Protein AF-A0A6L9ZNI3-F1 (afdb_monomer)

Sequence (105 aa):
MIQELEDLKNSILEQRYEDALNLIYELDGMSRQTKINAIESFVIRMLIHLIKNQLEQRLTNSWAASIRGSLIEIKKINLQENKKSYYIKQDQWQEILEEAIEVAI

Radius of gyration: 18.98 Å; Cα contacts (8 Å, |Δi|>4): 75; chains: 1; bounding box: 45×30×51 Å

Secondary structure (DSSP, 8-state):
-HHHHHHHHHHHHTT-HHHHHHHHHHHHHHHHHHHHHHHHHHHHHHHHHHHHHHHHT---HHHHHHHHHHHHHHHHHHB-TTSS-BSS-GGGHHHHHHHHHHHH-

Solvent-accessible surface area (backbone atoms only — not comparable to full-atom values): 5764 Å² total; per-residue (Å²): 110,72,63,62,53,50,53,36,53,49,23,55,76,71,67,37,54,68,62,29,50,50,52,50,55,50,53,50,51,53,55,52,48,54,49,50,56,53,35,50,55,30,49,24,57,28,45,36,45,51,52,49,26,67,74,66,75,49,80,52,71,68,46,54,48,48,37,52,50,25,54,52,51,36,57,58,60,34,44,37,93,84,73,78,49,52,80,68,48,86,87,52,48,61,62,57,50,54,58,30,46,69,76,41,111

Structure (mmCIF, N/CA/C/O backbone):
data_AF-A0A6L9ZNI3-F1
#
_entry.id   AF-A0A6L9ZNI3-F1
#
loop_
_atom_site.group_PDB
_atom_site.id
_atom_site.type_symbol
_atom_site.label_atom_id
_atom_site.label_alt_id
_atom_site.label_comp_id
_atom_site.label_asym_id
_atom_site.label_entity_id
_atom_site.label_seq_id
_atom_site.pdbx_PDB_ins_code
_atom_site.Cartn_x
_atom_site.Cartn_y
_atom_site.Cartn_z
_atom_site.occupancy
_atom_site.B_iso_or_equiv
_atom_site.auth_seq_id
_atom_site.auth_comp_id
_atom_site.auth_asym_id
_atom_site.auth_atom_id
_atom_site.pdbx_PDB_model_num
ATOM 1 N N . MET A 1 1 ? -6.364 14.497 11.459 1.00 65.12 1 MET A N 1
ATOM 2 C CA . MET A 1 1 ? -6.381 13.476 12.531 1.00 65.12 1 MET A CA 1
ATOM 3 C C . MET A 1 1 ? -6.570 14.058 13.933 1.00 65.12 1 MET A C 1
ATOM 5 O O . MET A 1 1 ? -7.343 13.497 14.691 1.00 65.12 1 MET A O 1
ATOM 9 N N . ILE A 1 2 ? -5.874 15.139 14.330 1.00 83.81 2 ILE A N 1
ATOM 10 C CA . ILE A 1 2 ? -6.030 15.705 15.691 1.00 83.81 2 ILE A CA 1
ATOM 11 C C . ILE A 1 2 ? -7.442 16.282 15.905 1.00 83.81 2 ILE A C 1
ATOM 13 O O . ILE A 1 2 ? -8.039 16.019 16.942 1.00 83.81 2 ILE A O 1
ATOM 17 N N . GLN A 1 3 ? -7.992 16.989 14.909 1.00 88.62 3 GLN A N 1
ATOM 18 C CA . GLN A 1 3 ? -9.337 17.568 14.988 1.00 88.62 3 GLN A CA 1
ATOM 19 C C . GLN A 1 3 ? -10.435 16.494 15.032 1.00 88.62 3 GLN A C 1
ATOM 21 O O . GLN A 1 3 ? -11.271 16.550 15.923 1.00 88.62 3 GLN A O 1
ATOM 26 N N . GLU A 1 4 ? -10.397 15.468 14.167 1.00 88.31 4 GLU A N 1
ATOM 27 C CA . GLU A 1 4 ? -11.423 14.408 14.191 1.00 88.31 4 GLU A CA 1
ATOM 28 C C . GLU A 1 4 ? -11.414 13.623 15.517 1.00 88.31 4 GLU A C 1
ATOM 30 O O . GLU A 1 4 ? -12.459 13.180 15.989 1.00 88.31 4 GLU A O 1
ATOM 35 N N . LEU A 1 5 ? -10.245 13.464 16.155 1.00 91.50 5 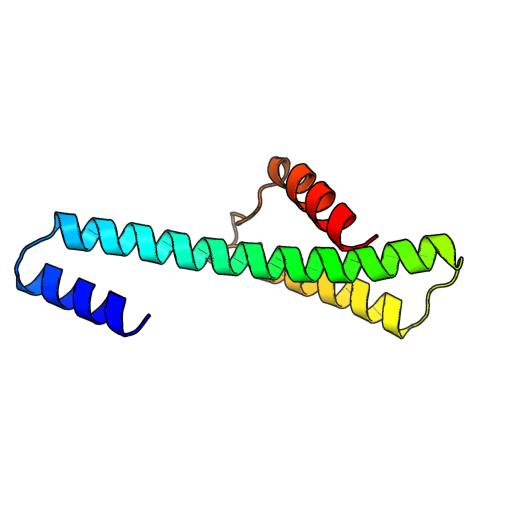LEU A N 1
ATOM 36 C CA . LEU A 1 5 ? -10.141 12.841 17.481 1.00 91.50 5 LEU A CA 1
ATOM 37 C C . LEU A 1 5 ? -10.736 13.722 18.587 1.00 91.50 5 LEU A C 1
ATOM 39 O O . LEU A 1 5 ? -11.317 13.204 19.543 1.00 91.50 5 LEU A O 1
ATOM 43 N N . GLU A 1 6 ? -10.594 15.041 18.473 1.00 94.88 6 GLU A N 1
ATOM 44 C CA . GLU A 1 6 ? -11.205 15.994 19.396 1.00 94.88 6 GLU A CA 1
ATOM 45 C C . GLU A 1 6 ? -12.730 16.041 19.220 1.00 94.88 6 GLU A C 1
ATOM 47 O O . GLU A 1 6 ? -13.463 15.977 20.209 1.00 94.88 6 GLU A O 1
ATOM 52 N N . ASP A 1 7 ? -13.215 16.008 17.979 1.00 94.44 7 ASP A N 1
ATOM 53 C CA . ASP A 1 7 ? -14.643 15.951 17.652 1.00 94.44 7 ASP A CA 1
ATOM 54 C C . ASP A 1 7 ? -15.285 14.627 18.104 1.00 94.44 7 ASP A C 1
ATOM 56 O O . ASP A 1 7 ? -16.394 14.618 18.652 1.00 94.44 7 ASP A O 1
ATOM 60 N N . LEU A 1 8 ? -14.561 13.509 17.976 1.00 94.94 8 LEU A N 1
ATOM 61 C CA . LEU A 1 8 ? -14.974 12.211 18.511 1.00 94.94 8 LEU A CA 1
ATOM 62 C C . LEU A 1 8 ? -15.087 12.254 20.040 1.00 94.94 8 LEU A C 1
ATOM 64 O O . LEU A 1 8 ? -16.096 11.827 20.606 1.00 94.94 8 LEU A O 1
ATOM 68 N N . LYS A 1 9 ? -14.073 12.800 20.722 1.00 95.81 9 LYS A N 1
ATOM 69 C CA . LYS A 1 9 ? -14.083 12.962 22.182 1.00 95.81 9 LYS A CA 1
ATOM 70 C C . LYS A 1 9 ? -15.273 13.812 22.632 1.00 95.81 9 LYS A C 1
ATOM 72 O O . LYS A 1 9 ? -15.957 13.427 23.580 1.00 95.81 9 LYS A O 1
ATOM 77 N N . ASN A 1 10 ? -15.531 14.934 21.962 1.00 97.19 10 ASN A N 1
ATOM 78 C CA . ASN A 1 10 ? -16.652 15.817 22.283 1.00 97.19 10 ASN A CA 1
ATOM 79 C C . ASN A 1 10 ? -17.994 15.105 22.087 1.00 97.19 10 ASN A C 1
ATOM 81 O O . ASN A 1 10 ? -18.830 15.130 22.985 1.00 97.19 10 ASN A O 1
ATOM 85 N N . SER A 1 11 ? -18.162 14.373 20.985 1.00 96.94 11 SER A N 1
ATOM 86 C CA . SER A 1 11 ? -19.382 13.600 20.715 1.00 96.94 11 SER A CA 1
ATOM 87 C C . SER A 1 11 ? -19.645 12.528 21.780 1.00 96.94 11 SER A C 1
ATOM 89 O O . SER A 1 11 ? -20.786 12.347 22.201 1.00 96.94 11 SER A O 1
ATOM 91 N N . ILE A 1 12 ? -18.598 11.874 22.298 1.00 96.88 12 ILE A N 1
ATOM 92 C CA . ILE A 1 12 ? -18.715 10.923 23.417 1.00 96.88 12 ILE A CA 1
ATOM 93 C C . ILE A 1 12 ? -19.128 11.634 24.715 1.00 96.88 12 ILE A C 1
ATOM 95 O O . ILE A 1 12 ? -20.020 11.152 25.417 1.00 96.88 12 ILE A O 1
ATOM 99 N N . LEU A 1 13 ? -18.492 12.764 25.045 1.00 97.69 13 LEU A N 1
ATOM 100 C CA . LEU A 1 13 ? -18.787 13.538 26.259 1.00 97.69 13 LEU A CA 1
ATOM 101 C C . LEU A 1 13 ? -20.211 14.111 26.251 1.00 97.69 13 LEU A C 1
ATOM 103 O O . LEU A 1 13 ? -20.871 14.145 27.288 1.00 97.69 13 LEU A O 1
ATOM 107 N N . GLU A 1 14 ? -20.694 14.512 25.078 1.00 97.94 14 GLU A N 1
ATOM 108 C CA . GLU A 1 14 ? -22.030 15.070 24.856 1.00 97.94 14 GLU A CA 1
ATOM 109 C C . GLU A 1 14 ? -23.092 13.987 24.590 1.00 97.94 14 GLU A C 1
ATOM 111 O O . GLU A 1 14 ? -24.238 14.309 24.289 1.00 97.94 14 GLU A O 1
ATOM 116 N N . GLN A 1 15 ? -22.730 12.703 24.734 1.00 97.00 15 GLN A N 1
ATOM 117 C CA . GLN A 1 15 ? -23.604 11.532 24.554 1.00 97.00 15 GLN A CA 1
ATOM 118 C C . GLN A 1 15 ? -24.223 11.414 23.148 1.00 97.00 15 GLN A C 1
ATOM 120 O O . GLN A 1 15 ? -25.213 10.708 22.948 1.00 97.00 15 GLN A O 1
ATOM 125 N N . ARG A 1 16 ? -23.614 12.053 22.144 1.00 97.62 16 ARG A N 1
ATOM 126 C CA . ARG A 1 16 ? -23.967 11.913 20.727 1.00 97.62 16 ARG A CA 1
ATOM 127 C C . ARG A 1 16 ? -23.274 10.688 20.134 1.00 97.62 16 ARG A C 1
ATOM 129 O O . ARG A 1 16 ? -22.320 10.787 19.366 1.00 97.62 16 ARG A O 1
ATOM 136 N N . TYR A 1 17 ? -23.726 9.507 20.544 1.00 96.44 17 TYR A N 1
ATOM 137 C CA . TYR A 1 17 ? -23.064 8.252 20.181 1.00 96.44 17 TYR A CA 1
ATOM 138 C C . TYR A 1 17 ? -23.187 7.896 18.696 1.00 96.44 17 TYR A C 1
ATOM 140 O O . TYR A 1 17 ? -22.263 7.299 18.152 1.00 96.44 17 TYR A O 1
ATOM 148 N N . GLU A 1 18 ? -24.279 8.277 18.031 1.00 96.62 18 GLU A N 1
ATOM 149 C CA . GLU A 1 18 ? -24.417 8.079 16.581 1.00 96.62 18 GLU A CA 1
ATOM 150 C C . GLU A 1 18 ? -23.381 8.903 15.807 1.00 96.62 18 GLU A C 1
ATOM 152 O O . GLU A 1 18 ? -22.676 8.355 14.962 1.00 96.62 18 GLU A O 1
ATOM 157 N N . ASP A 1 19 ? -23.200 10.177 16.168 1.00 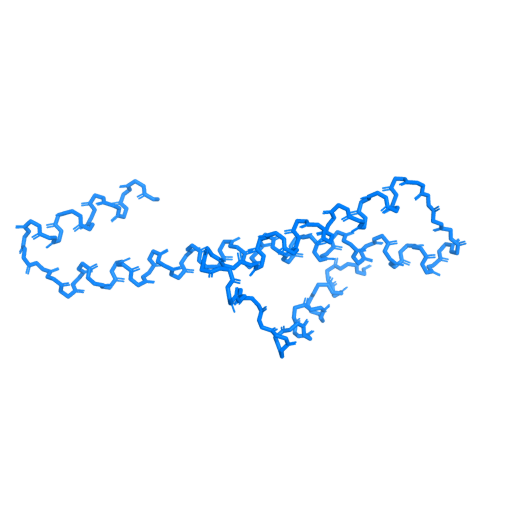95.25 19 ASP A N 1
ATOM 158 C CA . ASP A 1 19 ? -22.171 11.041 15.576 1.00 95.25 19 ASP A CA 1
ATOM 159 C C . ASP A 1 19 ? -20.764 10.481 15.821 1.00 95.25 19 ASP A C 1
ATOM 161 O O . ASP A 1 19 ? -19.941 10.412 14.908 1.00 95.25 19 ASP A O 1
ATOM 165 N N . ALA A 1 20 ? -20.497 10.015 17.046 1.00 96.44 20 ALA A N 1
ATOM 166 C CA . ALA A 1 20 ? -19.230 9.379 17.393 1.00 96.44 20 ALA A CA 1
ATOM 167 C C . ALA A 1 20 ? -18.963 8.118 16.550 1.00 96.44 20 ALA A C 1
ATOM 169 O O . ALA A 1 20 ? -17.839 7.902 16.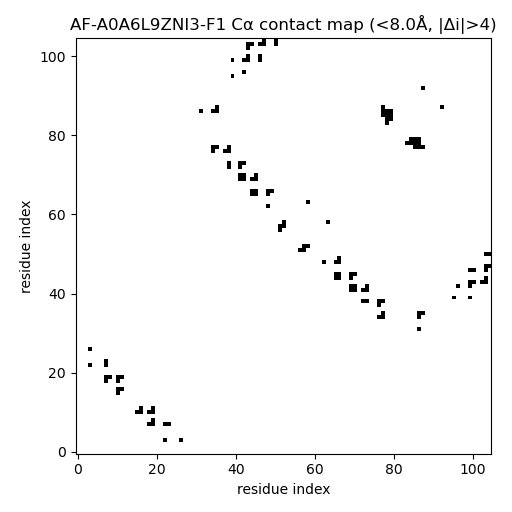099 1.00 96.44 20 ALA A O 1
ATOM 170 N N . LEU A 1 21 ? -19.985 7.289 16.311 1.00 95.69 21 LEU A N 1
ATOM 171 C CA . LEU A 1 21 ? -19.865 6.103 15.462 1.00 95.69 21 LEU A CA 1
ATOM 172 C C . LEU A 1 21 ? -19.598 6.475 14.000 1.00 95.69 21 LEU A C 1
ATOM 174 O O . LEU A 1 21 ? -18.738 5.859 13.374 1.00 95.69 21 LEU A O 1
ATOM 178 N N . ASN A 1 22 ? -20.274 7.497 13.474 1.00 94.31 22 ASN A N 1
ATOM 179 C CA . ASN A 1 22 ? -20.046 7.981 12.111 1.00 94.31 22 ASN A CA 1
ATOM 180 C C . ASN A 1 22 ? -18.600 8.458 11.916 1.00 94.31 22 ASN A C 1
ATOM 182 O O . ASN A 1 22 ? -17.940 8.023 10.974 1.00 94.31 22 ASN A O 1
ATOM 186 N N . LEU A 1 23 ? -18.069 9.240 12.861 1.00 93.38 23 LEU A N 1
ATOM 187 C CA . LEU A 1 23 ? -16.668 9.677 12.844 1.00 93.38 23 LEU A CA 1
ATOM 188 C C . LEU A 1 23 ? -15.685 8.497 12.866 1.00 93.38 23 LEU A C 1
ATOM 190 O O . LEU A 1 23 ? -14.662 8.530 12.186 1.00 93.38 23 LEU A O 1
ATOM 194 N N . ILE A 1 24 ? -15.984 7.431 13.616 1.00 92.88 24 ILE A N 1
ATOM 195 C CA . ILE A 1 24 ? -15.151 6.218 13.626 1.00 92.88 24 ILE A CA 1
ATOM 196 C C . ILE A 1 24 ? -15.138 5.550 12.246 1.00 92.88 24 ILE A C 1
ATOM 198 O O . ILE A 1 24 ? -14.067 5.163 11.777 1.00 92.88 24 ILE A O 1
ATOM 202 N N . TYR A 1 25 ? -16.291 5.426 11.584 1.00 89.62 25 TYR A N 1
ATOM 203 C CA . TYR A 1 25 ? -16.356 4.841 10.241 1.00 89.62 25 TYR A CA 1
ATOM 204 C C . TYR A 1 25 ? -15.594 5.676 9.209 1.00 89.62 25 TYR A C 1
ATOM 206 O O . TYR A 1 25 ? -14.889 5.116 8.368 1.00 89.62 25 TYR A O 1
ATOM 214 N N . GLU A 1 26 ? -15.688 7.003 9.290 1.00 88.75 26 GLU A N 1
ATOM 215 C CA . GLU A 1 26 ? -14.926 7.911 8.431 1.00 88.75 26 GLU A CA 1
ATOM 216 C C . GLU A 1 26 ? -13.417 7.758 8.653 1.00 88.75 26 GLU A C 1
ATOM 218 O O . GLU A 1 26 ? -12.663 7.570 7.695 1.00 88.75 26 GLU A O 1
ATOM 223 N N . LEU A 1 27 ? -12.972 7.753 9.913 1.00 88.81 27 LEU A N 1
ATOM 224 C CA . LEU A 1 27 ? -11.565 7.580 10.276 1.00 88.81 27 LEU A CA 1
ATOM 225 C C . LEU A 1 27 ? -10.996 6.229 9.816 1.00 88.81 27 LEU A C 1
ATOM 227 O O . LEU A 1 27 ? -9.871 6.176 9.306 1.00 88.81 27 LEU A O 1
ATOM 231 N N . ASP A 1 28 ? -11.762 5.145 9.955 1.00 86.44 28 ASP A N 1
ATOM 232 C CA . ASP A 1 28 ? -11.363 3.821 9.467 1.00 86.44 28 ASP A CA 1
ATOM 233 C C . ASP A 1 28 ? -11.267 3.797 7.932 1.00 86.44 28 ASP A C 1
ATOM 235 O O . ASP A 1 28 ? -10.270 3.337 7.362 1.00 86.44 28 ASP A O 1
ATOM 239 N N . GLY A 1 29 ? -12.243 4.406 7.250 1.00 86.06 29 GLY A N 1
ATOM 240 C CA . GLY A 1 29 ? -12.235 4.586 5.799 1.00 86.06 29 GLY A CA 1
ATOM 241 C C . GLY A 1 29 ? -11.011 5.361 5.300 1.00 86.06 29 GLY A C 1
ATOM 242 O O . GLY A 1 29 ? -10.323 4.911 4.380 1.00 86.06 29 GLY A O 1
ATOM 243 N N . MET A 1 30 ? -10.675 6.482 5.943 1.00 86.56 30 MET A N 1
ATOM 244 C CA . MET A 1 30 ? -9.498 7.297 5.612 1.00 86.56 30 MET A CA 1
ATOM 245 C C . MET A 1 30 ? -8.183 6.536 5.823 1.00 86.56 30 MET A C 1
ATOM 247 O O . MET A 1 30 ? -7.273 6.606 4.986 1.00 86.56 30 MET A O 1
ATOM 251 N N . SER A 1 31 ? -8.077 5.785 6.924 1.00 87.50 31 SER A N 1
ATOM 252 C CA . SER A 1 31 ? -6.919 4.933 7.211 1.00 87.50 31 SER A CA 1
ATOM 253 C C . SER A 1 31 ? -6.734 3.878 6.119 1.00 87.50 31 SER A C 1
ATOM 255 O O . SER A 1 31 ? -5.641 3.743 5.556 1.00 87.50 31 SER A O 1
ATOM 257 N N . ARG A 1 32 ? -7.822 3.192 5.740 1.00 92.38 32 ARG A N 1
ATOM 258 C CA . ARG A 1 32 ? -7.826 2.203 4.657 1.00 92.38 32 ARG A CA 1
ATOM 259 C C . ARG A 1 32 ? -7.416 2.819 3.321 1.00 92.38 32 ARG A C 1
ATOM 261 O O . ARG A 1 32 ? -6.536 2.270 2.658 1.00 92.38 32 ARG A O 1
ATOM 268 N N . GLN A 1 33 ? -7.996 3.957 2.944 1.00 93.81 33 GLN A N 1
ATOM 269 C CA . GLN A 1 33 ? -7.681 4.611 1.672 1.00 93.81 33 GLN A CA 1
ATOM 270 C C . GLN A 1 33 ? -6.211 5.042 1.605 1.00 93.81 33 GLN A C 1
ATOM 272 O O . GLN A 1 33 ? -5.552 4.848 0.589 1.00 93.81 33 GLN A O 1
ATOM 277 N N . THR A 1 34 ? -5.647 5.531 2.713 1.00 95.38 34 THR A N 1
ATOM 278 C CA . THR A 1 34 ? -4.225 5.908 2.783 1.00 95.38 34 THR A CA 1
ATOM 279 C C . THR A 1 34 ? -3.300 4.728 2.461 1.00 95.38 34 THR A C 1
ATOM 281 O O . THR A 1 34 ? -2.287 4.893 1.778 1.00 95.38 34 THR A O 1
ATOM 284 N N . LYS A 1 35 ? -3.640 3.518 2.928 1.00 96.50 35 LYS A N 1
ATOM 285 C CA . LYS A 1 35 ? -2.878 2.295 2.624 1.00 96.50 35 LYS A CA 1
ATOM 286 C C . LYS A 1 35 ? -2.975 1.921 1.147 1.00 96.50 35 LYS A C 1
ATOM 288 O O . LYS A 1 35 ? -1.957 1.558 0.562 1.00 96.50 35 LYS A O 1
ATOM 293 N N . ILE A 1 36 ? -4.165 2.028 0.559 1.00 97.06 36 ILE A N 1
ATOM 294 C CA . ILE A 1 36 ? -4.410 1.726 -0.858 1.00 97.06 36 ILE A CA 1
ATOM 295 C C . ILE A 1 36 ? -3.637 2.704 -1.756 1.00 97.06 36 ILE A C 1
ATOM 297 O O . ILE A 1 36 ? -2.819 2.251 -2.553 1.00 97.06 36 ILE A O 1
ATOM 301 N N . ASN A 1 37 ? -3.745 4.016 -1.518 1.00 97.38 37 ASN A N 1
ATOM 302 C CA . ASN A 1 37 ? -3.005 5.041 -2.271 1.00 97.38 37 ASN A CA 1
ATOM 303 C C . ASN A 1 37 ? -1.480 4.820 -2.209 1.00 97.38 37 ASN A C 1
ATOM 305 O O . ASN A 1 37 ? -0.751 5.006 -3.186 1.00 97.38 37 ASN A O 1
ATOM 309 N N . ALA A 1 38 ? -0.965 4.405 -1.045 1.00 98.12 38 ALA A N 1
ATOM 310 C CA . ALA A 1 38 ? 0.450 4.078 -0.902 1.00 98.12 38 ALA A CA 1
ATOM 311 C C . ALA A 1 38 ? 0.841 2.873 -1.773 1.00 98.12 38 ALA A C 1
ATOM 313 O O . ALA A 1 38 ? 1.881 2.910 -2.431 1.00 98.12 38 ALA A O 1
ATOM 314 N N . ILE A 1 39 ? 0.012 1.827 -1.815 1.00 98.44 39 ILE A N 1
ATOM 315 C CA . ILE A 1 39 ? 0.233 0.657 -2.671 1.00 98.44 39 ILE A CA 1
ATOM 316 C C . ILE A 1 39 ? 0.222 1.055 -4.151 1.00 98.44 39 ILE A C 1
ATOM 318 O O . ILE A 1 39 ? 1.170 0.713 -4.857 1.00 98.44 39 ILE A O 1
ATOM 322 N N . GLU A 1 40 ? -0.774 1.819 -4.598 1.00 98.31 40 GLU A N 1
ATOM 323 C CA . GLU A 1 40 ? -0.880 2.328 -5.974 1.00 98.31 40 GLU A CA 1
ATOM 324 C C . GLU A 1 40 ? 0.389 3.071 -6.400 1.00 98.31 40 GLU A C 1
ATOM 326 O O . GLU A 1 40 ? 0.965 2.778 -7.449 1.00 98.31 40 GLU A O 1
ATOM 331 N N . SER A 1 41 ? 0.924 3.945 -5.540 1.00 98.38 41 SER A N 1
ATOM 332 C CA . SER A 1 41 ? 2.167 4.672 -5.834 1.00 98.38 41 SER A CA 1
ATOM 333 C C . SER A 1 41 ? 3.363 3.739 -6.096 1.00 98.38 41 SER A C 1
ATOM 335 O O . SER A 1 41 ? 4.197 3.996 -6.973 1.00 98.38 41 SER A O 1
ATOM 337 N N . PHE A 1 42 ? 3.444 2.611 -5.380 1.00 98.62 42 PHE A N 1
ATOM 338 C CA . PHE A 1 42 ? 4.489 1.612 -5.592 1.00 98.62 42 PHE A CA 1
ATOM 339 C C . PHE A 1 42 ? 4.254 0.775 -6.846 1.00 98.62 42 PHE A C 1
ATOM 341 O O . PHE A 1 42 ? 5.242 0.411 -7.498 1.00 98.62 42 PHE A O 1
ATOM 348 N N . VAL A 1 43 ? 2.991 0.486 -7.179 1.00 98.56 43 VAL A N 1
ATOM 349 C CA . VAL A 1 43 ? 2.595 -0.193 -8.421 1.00 98.56 43 VAL A CA 1
ATOM 350 C C . VAL A 1 43 ? 3.001 0.660 -9.619 1.00 98.56 43 VAL A C 1
ATOM 352 O O . VAL A 1 43 ? 3.744 0.167 -10.464 1.00 98.56 43 VAL A O 1
ATOM 355 N N . ILE A 1 44 ? 2.648 1.948 -9.637 1.00 98.69 44 ILE A N 1
ATOM 356 C CA . ILE A 1 44 ? 3.031 2.895 -10.697 1.00 98.69 44 ILE A CA 1
ATOM 357 C C . ILE A 1 44 ? 4.554 2.910 -10.875 1.00 98.69 44 ILE A C 1
ATOM 359 O O . ILE A 1 44 ? 5.066 2.674 -11.969 1.00 98.69 44 ILE A O 1
ATOM 363 N N . ARG A 1 45 ? 5.317 3.092 -9.785 1.00 98.50 45 ARG A N 1
ATOM 364 C CA . ARG A 1 45 ? 6.790 3.087 -9.845 1.00 98.50 45 ARG A CA 1
ATOM 365 C C . ARG A 1 45 ? 7.348 1.779 -10.411 1.00 98.50 45 ARG A C 1
ATOM 367 O O . ARG A 1 45 ? 8.318 1.795 -11.168 1.00 98.50 45 ARG A O 1
ATOM 374 N N . MET A 1 46 ? 6.772 0.645 -10.017 1.00 98.38 46 MET A N 1
ATOM 375 C CA . MET A 1 46 ? 7.176 -0.668 -10.514 1.00 98.38 46 MET A CA 1
ATOM 376 C C . MET A 1 46 ? 6.897 -0.797 -12.014 1.00 98.38 46 MET A C 1
ATOM 378 O O . MET A 1 46 ? 7.791 -1.204 -12.756 1.00 98.38 46 MET A O 1
ATOM 382 N N . LEU A 1 47 ? 5.696 -0.416 -12.454 1.00 98.44 47 LEU A N 1
ATOM 383 C CA . LEU A 1 47 ? 5.274 -0.473 -13.851 1.00 98.44 47 LEU A CA 1
ATOM 384 C C . LEU A 1 47 ? 6.142 0.410 -14.744 1.00 98.44 47 LEU A C 1
ATOM 386 O O . LEU A 1 47 ? 6.610 -0.079 -15.765 1.00 98.44 47 LEU A O 1
ATOM 390 N N . ILE A 1 48 ? 6.483 1.632 -14.321 1.00 98.44 48 ILE A N 1
ATOM 391 C CA . ILE A 1 48 ? 7.415 2.505 -15.056 1.00 98.44 48 ILE A CA 1
ATOM 392 C C . ILE A 1 48 ? 8.731 1.771 -15.357 1.00 98.44 48 ILE A C 1
ATOM 394 O O . ILE A 1 48 ? 9.234 1.797 -16.480 1.00 98.44 48 ILE A O 1
ATOM 398 N N . HIS A 1 49 ? 9.310 1.079 -14.371 1.00 98.38 49 HIS A N 1
ATOM 399 C CA . HIS A 1 49 ? 10.555 0.339 -14.589 1.00 98.38 49 HIS A CA 1
ATOM 400 C C . HIS A 1 49 ? 10.375 -0.911 -15.456 1.00 98.38 49 HIS A C 1
ATOM 402 O O . HIS A 1 49 ? 11.281 -1.229 -16.227 1.00 98.38 49 HIS A O 1
ATOM 408 N N . LEU A 1 50 ? 9.239 -1.605 -15.352 1.00 98.19 50 LEU A N 1
ATOM 409 C CA . LEU A 1 50 ? 8.925 -2.763 -16.193 1.00 98.19 50 LEU A CA 1
ATOM 410 C C . LEU A 1 50 ? 8.702 -2.357 -17.656 1.00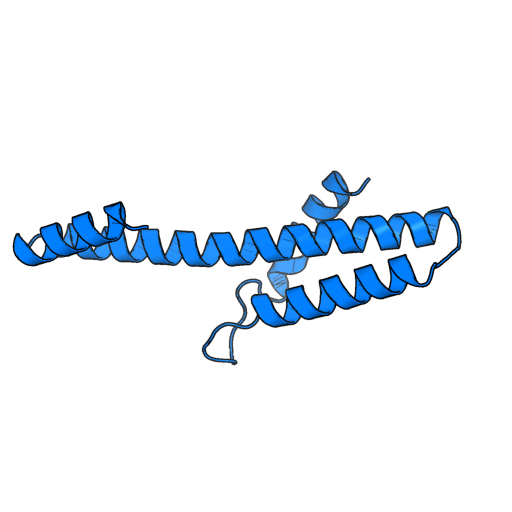 98.19 50 LEU A C 1
ATOM 412 O O . LEU A 1 50 ? 9.265 -2.983 -18.549 1.00 98.19 50 LEU A O 1
ATOM 416 N N . ILE A 1 51 ? 7.971 -1.269 -17.902 1.00 97.75 51 ILE A N 1
ATOM 417 C CA . ILE A 1 51 ? 7.741 -0.709 -19.240 1.00 97.75 51 ILE A CA 1
ATOM 418 C C . ILE A 1 51 ? 9.073 -0.294 -19.864 1.00 97.75 51 ILE A C 1
ATOM 420 O O . ILE A 1 51 ? 9.398 -0.712 -20.974 1.00 97.75 51 ILE A O 1
ATOM 424 N N . LYS A 1 52 ? 9.910 0.450 -19.131 1.00 97.25 52 LYS A N 1
ATOM 425 C CA . LYS A 1 52 ? 11.252 0.817 -19.609 1.00 97.25 52 LYS A CA 1
ATOM 426 C C . LYS A 1 52 ? 12.125 -0.400 -19.886 1.00 97.25 52 LYS A C 1
ATOM 428 O O . LYS A 1 52 ? 12.852 -0.411 -20.873 1.00 97.25 52 LYS A O 1
ATOM 433 N N . ASN A 1 53 ? 12.055 -1.428 -19.041 1.00 97.81 53 ASN A N 1
ATOM 434 C CA . ASN A 1 53 ? 12.771 -2.676 -19.277 1.00 97.81 53 ASN A CA 1
ATOM 435 C C . ASN A 1 53 ? 12.317 -3.355 -20.578 1.00 97.81 53 ASN A C 1
ATOM 437 O O . ASN A 1 53 ? 13.170 -3.787 -21.352 1.00 97.81 53 ASN A O 1
ATOM 441 N N . GLN A 1 54 ? 11.009 -3.387 -20.836 1.00 96.81 54 GLN A N 1
ATOM 442 C CA . GLN A 1 54 ? 10.433 -3.951 -22.053 1.00 96.81 54 GLN A CA 1
ATOM 443 C C . GLN A 1 54 ? 10.802 -3.143 -23.306 1.00 96.81 54 GLN A C 1
ATOM 445 O O . GLN A 1 54 ? 11.099 -3.728 -24.344 1.00 96.81 54 GLN A O 1
ATOM 450 N N . LEU A 1 55 ? 10.814 -1.812 -23.239 1.00 97.25 55 LEU A N 1
ATOM 451 C CA . LEU A 1 55 ? 11.138 -0.967 -24.394 1.00 97.25 55 LEU A CA 1
ATOM 452 C C . LEU A 1 55 ? 12.643 -0.927 -24.686 1.00 97.25 55 LEU A C 1
ATOM 454 O O . LEU A 1 55 ? 13.052 -1.003 -25.841 1.00 97.25 55 LEU A O 1
ATOM 458 N N . GLU A 1 56 ? 13.476 -0.834 -23.648 1.00 97.31 56 GLU A N 1
ATOM 459 C CA . GLU A 1 56 ? 14.931 -0.714 -23.798 1.00 97.31 56 GLU A CA 1
ATOM 460 C C . GLU A 1 56 ? 15.650 -2.068 -23.868 1.00 97.31 56 GLU A C 1
ATOM 462 O O . GLU A 1 56 ? 16.861 -2.097 -24.083 1.00 97.31 56 GLU A O 1
ATOM 467 N N . GLN A 1 57 ? 14.943 -3.183 -23.640 1.00 97.12 57 GLN A N 1
ATOM 468 C CA . GLN A 1 57 ? 15.519 -4.536 -23.574 1.00 97.12 57 GLN A CA 1
ATOM 469 C C . GLN A 1 57 ? 16.722 -4.615 -22.613 1.00 97.12 57 GLN A C 1
ATOM 471 O O . GLN A 1 57 ? 17.687 -5.354 -22.812 1.00 97.12 57 GLN A O 1
ATOM 476 N N . ARG A 1 58 ? 16.669 -3.813 -21.542 1.00 96.50 58 ARG A N 1
ATOM 477 C CA . ARG A 1 58 ? 17.742 -3.638 -20.559 1.00 96.50 58 ARG A CA 1
ATOM 478 C C . ARG A 1 58 ? 17.161 -3.543 -19.163 1.00 96.50 58 ARG A C 1
ATOM 480 O O . ARG A 1 58 ? 16.173 -2.848 -18.943 1.00 96.50 58 ARG A O 1
ATOM 487 N N . LEU A 1 59 ? 17.813 -4.184 -18.199 1.00 97.44 59 LEU A N 1
ATOM 488 C CA . LEU A 1 59 ? 17.4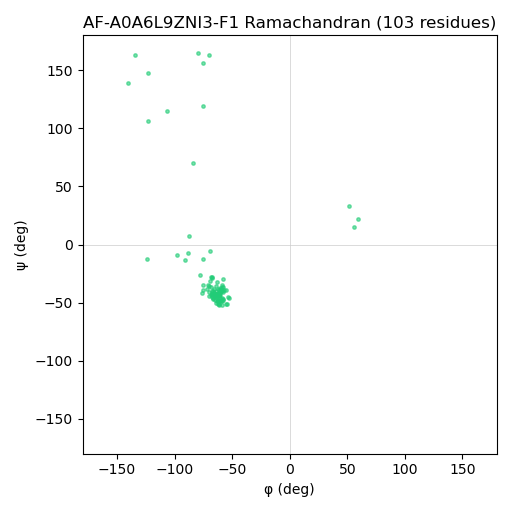93 -4.042 -16.782 1.00 97.44 59 LEU A CA 1
ATOM 489 C C . LEU A 1 59 ? 18.734 -3.583 -16.022 1.00 97.44 59 LEU A C 1
ATOM 491 O O . LEU A 1 59 ? 19.668 -4.354 -15.819 1.00 97.44 59 LEU A O 1
ATOM 495 N N . THR A 1 60 ? 18.759 -2.319 -15.604 1.00 98.06 60 THR A N 1
ATOM 496 C CA . THR A 1 60 ? 19.841 -1.829 -14.742 1.00 98.06 60 THR A CA 1
ATOM 49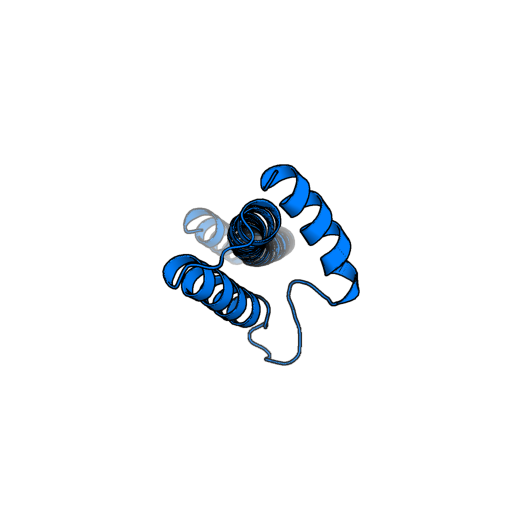7 C C . THR A 1 60 ? 19.651 -2.335 -13.311 1.00 98.06 60 THR A C 1
ATOM 499 O O . THR A 1 60 ? 18.532 -2.616 -12.871 1.00 98.06 60 THR A O 1
ATOM 502 N N . ASN A 1 61 ? 20.741 -2.397 -12.544 1.00 98.25 61 ASN A N 1
ATOM 503 C CA . ASN A 1 61 ? 20.678 -2.795 -11.135 1.00 98.25 61 ASN A CA 1
ATOM 504 C C . ASN A 1 61 ? 19.756 -1.886 -10.310 1.00 98.25 61 ASN A C 1
ATOM 506 O O . ASN A 1 61 ? 19.043 -2.376 -9.437 1.00 98.25 61 ASN A O 1
ATOM 510 N N . SER A 1 62 ? 19.731 -0.581 -10.601 1.00 98.00 62 SER A N 1
ATOM 511 C CA . SER A 1 62 ? 18.860 0.363 -9.898 1.00 98.00 62 SER A CA 1
ATOM 512 C C . SER A 1 62 ? 17.383 0.128 -10.211 1.00 98.00 62 SER A C 1
ATOM 514 O O . SER A 1 62 ? 16.554 0.208 -9.308 1.00 98.00 62 SER A O 1
ATOM 516 N N . TRP A 1 63 ? 17.035 -0.238 -11.447 1.00 98.25 63 TRP A N 1
ATOM 517 C CA . TRP A 1 63 ? 15.654 -0.579 -11.798 1.00 98.25 63 TRP A CA 1
ATOM 518 C C . TRP A 1 63 ? 15.223 -1.893 -11.163 1.00 98.25 63 TRP A C 1
ATOM 520 O O . TRP A 1 63 ? 14.153 -1.957 -10.565 1.00 98.25 63 TRP A O 1
ATOM 530 N N . ALA A 1 64 ? 16.080 -2.917 -11.208 1.00 98.44 64 ALA A N 1
ATOM 531 C CA . ALA A 1 64 ? 15.819 -4.183 -10.531 1.00 98.44 64 ALA A CA 1
ATOM 532 C C . ALA A 1 64 ? 15.627 -3.987 -9.016 1.00 98.44 64 ALA A C 1
ATOM 534 O O . ALA A 1 64 ? 14.744 -4.601 -8.416 1.00 98.44 64 ALA A O 1
ATOM 535 N N . ALA A 1 65 ? 16.429 -3.118 -8.393 1.00 98.50 65 ALA A N 1
ATOM 536 C CA . ALA A 1 65 ? 16.278 -2.757 -6.988 1.00 98.50 65 ALA A CA 1
ATOM 537 C C . ALA A 1 65 ? 14.961 -2.009 -6.721 1.00 98.50 65 ALA A C 1
ATOM 539 O O . ALA A 1 65 ? 14.274 -2.336 -5.758 1.00 98.50 65 ALA A O 1
ATOM 540 N N . SER A 1 66 ? 14.574 -1.066 -7.585 1.00 98.31 66 SER A N 1
ATOM 541 C CA . SER A 1 66 ? 13.317 -0.312 -7.464 1.00 98.31 66 SER A CA 1
ATOM 542 C C . SER A 1 66 ? 12.081 -1.211 -7.591 1.00 98.31 66 SER A C 1
ATOM 544 O O . SER A 1 66 ? 11.187 -1.142 -6.749 1.00 98.31 66 SER A O 1
ATOM 546 N N . ILE A 1 67 ? 12.069 -2.128 -8.568 1.00 98.56 67 ILE A N 1
ATOM 547 C CA . ILE A 1 67 ? 11.0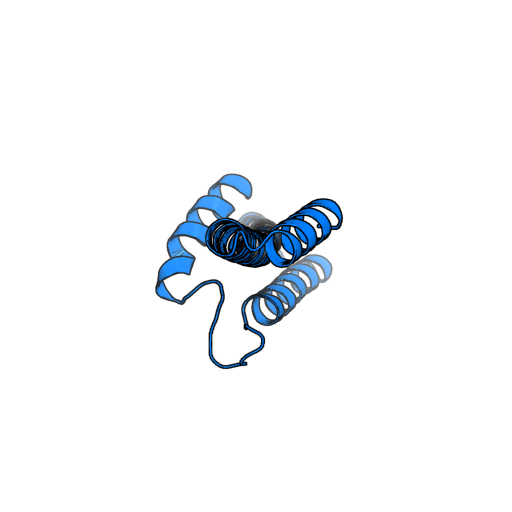01 -3.126 -8.752 1.00 98.56 67 ILE A CA 1
ATOM 548 C C . ILE A 1 67 ? 10.865 -3.998 -7.498 1.00 98.56 67 ILE A C 1
ATOM 550 O O . ILE A 1 67 ? 9.779 -4.113 -6.931 1.00 98.56 67 ILE A O 1
ATOM 554 N N . ARG A 1 68 ? 11.975 -4.577 -7.018 1.00 98.50 68 ARG A N 1
ATOM 555 C CA . ARG A 1 68 ? 11.974 -5.405 -5.800 1.00 98.50 68 ARG A CA 1
ATOM 556 C C . ARG A 1 68 ? 11.531 -4.610 -4.573 1.00 98.50 68 ARG A C 1
ATOM 558 O O . ARG A 1 68 ? 10.741 -5.112 -3.781 1.00 98.50 68 ARG A O 1
ATOM 565 N N . GLY A 1 69 ? 12.013 -3.377 -4.432 1.00 98.62 69 GLY A N 1
ATOM 566 C CA . GLY A 1 69 ? 11.641 -2.479 -3.343 1.00 98.62 69 GLY A CA 1
ATOM 567 C C . GLY A 1 69 ? 10.149 -2.151 -3.347 1.00 98.62 69 GLY A C 1
ATOM 568 O O . GLY A 1 69 ? 9.512 -2.229 -2.302 1.00 98.62 69 GLY A O 1
ATOM 569 N N . SER A 1 70 ? 9.570 -1.861 -4.518 1.00 98.50 70 SER A N 1
ATOM 570 C CA . SER A 1 70 ? 8.120 -1.683 -4.664 1.00 98.50 70 SER A CA 1
ATOM 571 C C . SER A 1 70 ? 7.357 -2.936 -4.240 1.00 98.50 70 SER A C 1
ATOM 573 O O . SER A 1 70 ? 6.455 -2.833 -3.420 1.00 98.50 70 SER A O 1
ATOM 575 N N . LEU A 1 71 ? 7.742 -4.123 -4.719 1.00 98.25 71 LEU A N 1
ATOM 576 C CA . LEU A 1 71 ? 7.065 -5.377 -4.357 1.00 98.25 71 LEU A CA 1
ATOM 577 C C . LEU A 1 71 ? 7.093 -5.661 -2.848 1.00 98.25 71 LEU A C 1
ATOM 579 O O . LEU A 1 71 ? 6.099 -6.127 -2.289 1.00 98.25 71 LEU A O 1
ATOM 583 N N . ILE A 1 72 ? 8.217 -5.381 -2.184 1.00 98.50 72 ILE A N 1
ATOM 584 C CA . ILE A 1 72 ? 8.351 -5.552 -0.732 1.00 98.50 72 ILE A CA 1
ATOM 585 C C . ILE A 1 72 ? 7.388 -4.621 0.011 1.00 98.50 72 ILE A C 1
ATOM 587 O O . ILE A 1 72 ? 6.658 -5.091 0.886 1.00 98.50 72 ILE A O 1
ATOM 591 N N . GLU A 1 73 ? 7.350 -3.335 -0.345 1.00 98.50 73 GLU A N 1
ATOM 592 C CA . GLU A 1 73 ? 6.454 -2.378 0.312 1.00 98.50 73 GLU A CA 1
ATOM 593 C C . GLU A 1 73 ? 4.981 -2.670 0.004 1.00 98.50 73 GLU A C 1
ATOM 595 O O . GLU A 1 73 ? 4.171 -2.677 0.927 1.00 98.50 73 GLU A O 1
ATOM 600 N N . ILE A 1 74 ? 4.634 -3.039 -1.234 1.00 98.31 74 ILE A N 1
ATOM 601 C CA . ILE A 1 74 ? 3.277 -3.476 -1.596 1.00 98.31 74 ILE A CA 1
ATOM 602 C C . ILE A 1 74 ? 2.842 -4.644 -0.707 1.00 98.31 74 ILE A C 1
ATOM 604 O O . ILE A 1 74 ? 1.790 -4.585 -0.073 1.00 98.31 74 ILE A O 1
ATOM 608 N N . LYS A 1 75 ? 3.663 -5.696 -0.600 1.00 97.00 75 LYS A N 1
ATOM 609 C CA . LYS A 1 75 ? 3.344 -6.871 0.226 1.00 97.00 75 LYS A CA 1
ATOM 610 C C . LYS A 1 75 ? 3.179 -6.505 1.701 1.00 97.00 75 LYS A C 1
ATOM 612 O O . LYS A 1 75 ? 2.286 -7.028 2.366 1.00 97.00 75 LYS A O 1
ATOM 617 N N . LYS A 1 76 ? 4.056 -5.642 2.212 1.00 96.94 76 LYS A N 1
ATOM 618 C CA . LYS A 1 76 ? 4.065 -5.203 3.609 1.00 96.94 76 LYS A CA 1
ATOM 619 C C . LYS A 1 76 ? 2.840 -4.358 3.950 1.00 96.94 76 LYS A C 1
ATOM 621 O O . LYS A 1 76 ? 2.243 -4.585 4.993 1.00 96.94 76 LYS A O 1
ATOM 626 N N . ILE A 1 77 ? 2.480 -3.403 3.094 1.00 97.50 77 ILE A N 1
ATOM 627 C CA . ILE A 1 77 ? 1.355 -2.490 3.323 1.00 97.50 77 ILE A CA 1
ATOM 628 C C . ILE A 1 77 ? 0.029 -3.210 3.093 1.00 97.50 77 ILE A C 1
ATOM 630 O O . ILE A 1 77 ? -0.905 -2.990 3.857 1.00 97.50 77 ILE A O 1
ATOM 634 N N . ASN A 1 78 ? -0.055 -4.082 2.082 1.00 97.38 78 ASN A N 1
ATOM 635 C CA . ASN A 1 78 ? -1.310 -4.738 1.737 1.00 97.38 78 ASN A CA 1
ATOM 636 C C . ASN A 1 78 ? -1.780 -5.726 2.812 1.00 97.38 78 ASN A C 1
ATOM 638 O O . ASN A 1 78 ? -2.978 -5.948 2.928 1.00 97.38 78 ASN A O 1
ATOM 642 N N . LEU A 1 79 ? -0.872 -6.317 3.595 1.00 96.88 79 LEU A N 1
ATOM 643 C CA . LEU A 1 79 ? -1.232 -7.214 4.693 1.00 96.88 79 LEU A CA 1
ATOM 644 C C . LEU A 1 79 ? -1.771 -6.413 5.889 1.00 96.88 79 LEU A C 1
ATOM 646 O O . LEU A 1 79 ? -1.052 -5.612 6.484 1.00 96.88 79 LEU A O 1
ATOM 650 N N . GLN A 1 80 ? -3.023 -6.665 6.273 1.00 93.56 80 GLN A N 1
ATOM 651 C CA . GLN A 1 80 ? -3.630 -6.023 7.440 1.00 93.56 80 GLN A CA 1
ATOM 652 C C . GLN A 1 80 ? -3.009 -6.521 8.754 1.00 93.56 80 GLN A C 1
ATOM 654 O O . GLN A 1 80 ? -2.401 -7.593 8.817 1.00 93.56 80 GLN A O 1
ATOM 659 N N . GLU A 1 81 ? -3.220 -5.776 9.842 1.00 89.06 81 GLU A N 1
ATOM 660 C CA . GLU A 1 81 ? -2.642 -6.069 11.164 1.00 89.06 81 GLU A CA 1
ATOM 661 C C . GLU A 1 81 ? -3.023 -7.453 11.705 1.00 89.06 81 GLU A C 1
ATOM 663 O O . GLU A 1 81 ? -2.230 -8.104 12.385 1.00 89.06 81 GLU A O 1
ATOM 668 N N . ASN A 1 82 ? -4.202 -7.957 11.325 1.00 88.38 82 ASN A N 1
ATOM 669 C CA . ASN A 1 82 ? -4.659 -9.303 11.673 1.00 88.38 82 ASN A CA 1
ATOM 670 C C . ASN A 1 82 ? -3.871 -10.435 10.981 1.00 88.38 82 ASN A C 1
ATOM 672 O O . ASN A 1 82 ? -4.119 -11.607 11.267 1.00 88.38 82 ASN A O 1
ATOM 676 N N . LYS A 1 83 ? -2.947 -10.104 10.066 1.00 88.50 83 LYS A N 1
ATOM 677 C CA . LYS A 1 83 ? -2.089 -11.015 9.287 1.00 88.50 83 LYS A CA 1
ATOM 678 C C . LYS A 1 83 ? -2.834 -12.081 8.476 1.00 88.50 83 LYS A C 1
ATOM 680 O O . LYS A 1 83 ? -2.223 -13.053 8.038 1.00 88.50 83 LYS A O 1
ATOM 685 N N . LYS A 1 84 ? -4.142 -11.922 8.283 1.00 91.06 84 LYS A N 1
ATOM 686 C CA . LYS A 1 84 ? -5.015 -12.895 7.604 1.00 91.06 84 LYS A CA 1
ATOM 687 C C . LYS A 1 84 ? -5.773 -12.300 6.426 1.00 91.06 84 LYS A C 1
ATOM 689 O O . LYS A 1 84 ? -6.372 -13.039 5.654 1.00 91.06 84 LYS A O 1
ATOM 694 N N . SER A 1 85 ? -5.775 -10.979 6.306 1.00 93.19 85 SER A N 1
ATOM 695 C CA . SER A 1 85 ? -6.542 -10.257 5.299 1.00 93.19 85 SER A CA 1
ATOM 696 C C . SER A 1 85 ? -5.695 -9.189 4.628 1.00 93.19 85 SER A C 1
ATOM 698 O O . SER A 1 85 ? -4.638 -8.803 5.135 1.00 93.19 85 SER A O 1
ATOM 700 N N . TYR A 1 86 ? -6.178 -8.735 3.476 1.00 96.00 86 TYR A N 1
ATOM 701 C CA . TYR A 1 86 ? -5.501 -7.762 2.640 1.00 96.00 86 TYR A CA 1
ATOM 702 C C . TYR A 1 86 ? -6.389 -6.541 2.402 1.00 96.00 86 TYR A C 1
ATOM 704 O O . TYR A 1 86 ? -7.614 -6.671 2.373 1.00 96.00 86 TYR A O 1
ATOM 712 N N . TYR A 1 87 ? -5.795 -5.354 2.264 1.00 95.69 87 TYR A N 1
ATOM 713 C CA . TYR A 1 87 ? -6.541 -4.143 1.897 1.00 95.69 87 TYR A CA 1
ATOM 714 C C . TYR A 1 87 ? -7.078 -4.226 0.462 1.00 95.69 87 TYR A C 1
ATOM 716 O O . TYR A 1 87 ? -8.242 -3.888 0.236 1.00 95.69 87 TYR A O 1
ATOM 724 N N . ILE A 1 88 ? -6.250 -4.739 -0.450 1.00 97.00 88 ILE A N 1
ATOM 725 C CA . ILE A 1 88 ? -6.550 -5.091 -1.839 1.00 97.00 88 ILE A CA 1
ATOM 726 C C . ILE A 1 88 ? -6.608 -6.614 -1.932 1.00 97.00 88 ILE A C 1
ATOM 728 O O . ILE A 1 88 ? -5.604 -7.311 -1.719 1.00 97.00 88 ILE A O 1
ATOM 732 N N . LYS A 1 89 ? -7.795 -7.132 -2.238 1.00 95.88 89 LYS A N 1
ATOM 733 C CA . LYS A 1 89 ? -8.035 -8.560 -2.456 1.00 95.88 89 LYS A CA 1
ATOM 734 C C . LYS A 1 89 ? -7.590 -8.986 -3.853 1.00 95.88 89 LYS A C 1
ATOM 736 O O . LYS A 1 89 ? -7.346 -8.163 -4.728 1.00 95.88 89 LYS A O 1
ATOM 741 N N . GLN A 1 90 ? -7.463 -10.296 -4.052 1.00 93.88 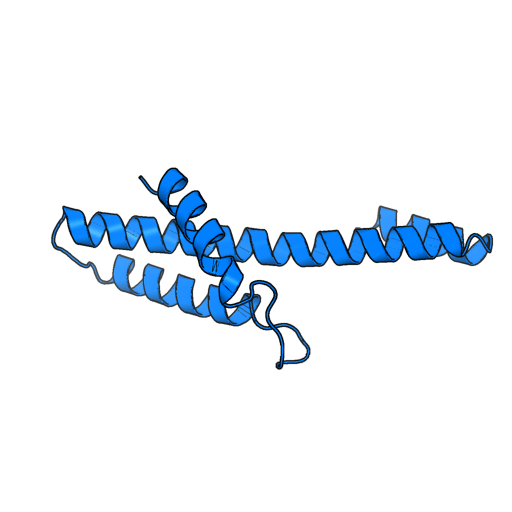90 GLN A N 1
ATOM 742 C CA . GLN A 1 90 ? -6.947 -10.871 -5.296 1.00 93.88 90 GLN A CA 1
ATOM 743 C C . GLN A 1 90 ? -7.727 -10.414 -6.542 1.00 93.88 90 GLN A C 1
ATOM 745 O O . GLN A 1 90 ? -7.123 -10.143 -7.572 1.00 93.88 90 GLN A O 1
ATOM 750 N N . ASP A 1 91 ? -9.045 -10.304 -6.424 1.00 96.06 91 ASP A N 1
ATOM 751 C CA . ASP A 1 91 ? -9.994 -9.885 -7.458 1.00 96.06 91 ASP A CA 1
ATOM 752 C C . ASP A 1 91 ? -9.985 -8.375 -7.747 1.00 96.06 91 ASP A C 1
ATOM 754 O O . ASP A 1 91 ? -10.521 -7.954 -8.764 1.00 96.06 91 ASP A O 1
ATOM 758 N N . GLN A 1 92 ? -9.345 -7.567 -6.899 1.00 96.50 92 GLN A N 1
ATOM 759 C CA . GLN A 1 92 ? -9.305 -6.102 -7.025 1.00 96.50 92 GLN A CA 1
ATOM 760 C C . GLN A 1 92 ? -8.027 -5.590 -7.700 1.00 96.50 92 GLN A C 1
ATOM 762 O O . GLN A 1 92 ? -7.910 -4.408 -8.002 1.00 96.50 92 GLN A O 1
ATOM 767 N N . TRP A 1 93 ? -7.042 -6.462 -7.929 1.00 97.50 93 TRP A N 1
ATOM 768 C CA . TRP A 1 93 ? -5.764 -6.047 -8.510 1.00 97.50 93 TRP A CA 1
ATOM 769 C C . TRP A 1 93 ? -5.869 -5.608 -9.963 1.00 97.50 93 TRP A C 1
ATOM 771 O O . TRP A 1 93 ? -5.047 -4.806 -10.391 1.00 97.50 93 TRP A O 1
ATOM 781 N N . GLN A 1 94 ? -6.834 -6.141 -10.713 1.00 97.44 94 GLN A N 1
ATOM 782 C CA . GLN A 1 94 ? -6.959 -5.849 -12.137 1.00 97.44 94 GLN A CA 1
ATOM 783 C C . GLN A 1 94 ? -7.208 -4.356 -12.376 1.00 97.44 94 GLN A C 1
ATOM 785 O O . GLN A 1 94 ? -6.445 -3.735 -13.106 1.00 97.44 94 GLN A O 1
ATOM 790 N N . GLU A 1 95 ? -8.198 -3.783 -11.690 1.00 96.62 95 GLU A N 1
ATOM 791 C CA . GLU A 1 95 ? -8.551 -2.358 -11.766 1.00 96.62 95 GLU A CA 1
ATOM 792 C C . GLU A 1 95 ? -7.358 -1.465 -11.393 1.00 96.62 95 GLU A C 1
ATOM 794 O O . GLU A 1 95 ? -6.955 -0.596 -12.160 1.00 96.62 95 GLU A O 1
ATOM 799 N N . ILE A 1 96 ? -6.689 -1.775 -10.279 1.00 97.00 96 ILE A N 1
ATOM 800 C CA . ILE A 1 96 ? -5.513 -1.024 -9.812 1.00 97.00 96 ILE A CA 1
ATOM 801 C C . ILE A 1 96 ? -4.363 -1.071 -10.824 1.00 97.00 96 ILE A C 1
ATOM 803 O O . ILE A 1 96 ? -3.636 -0.093 -10.994 1.00 97.00 96 ILE A O 1
ATOM 807 N N . LEU A 1 97 ? -4.145 -2.217 -11.473 1.00 97.56 97 LEU A N 1
ATOM 808 C CA . LEU A 1 97 ? -3.096 -2.351 -12.481 1.00 97.56 97 LEU A CA 1
ATOM 809 C C . LEU A 1 97 ? -3.455 -1.601 -13.764 1.00 97.56 97 LEU A C 1
ATOM 811 O O . LEU A 1 97 ? -2.558 -1.007 -14.353 1.00 97.56 97 LEU A O 1
ATOM 815 N N . GLU A 1 98 ? -4.719 -1.609 -14.186 1.00 97.12 98 GLU A N 1
ATOM 816 C CA . GLU A 1 98 ? -5.195 -0.864 -15.358 1.00 97.12 98 GLU A CA 1
ATOM 817 C C . GLU A 1 98 ? -4.995 0.644 -15.170 1.00 97.12 98 GLU A C 1
ATOM 819 O O . GLU A 1 98 ? -4.300 1.268 -15.973 1.00 97.12 98 GLU A O 1
ATOM 824 N N . GLU A 1 99 ? -5.470 1.205 -14.057 1.00 96.69 99 GLU A N 1
ATOM 825 C CA . GLU A 1 99 ? -5.285 2.626 -13.735 1.00 96.69 99 GLU A CA 1
ATOM 826 C C . GLU A 1 99 ? -3.801 2.997 -13.601 1.00 96.69 99 GLU A C 1
ATOM 828 O O . GLU A 1 99 ? -3.332 4.007 -14.130 1.00 96.69 99 GLU A O 1
ATOM 833 N N . ALA A 1 100 ? -3.011 2.154 -12.929 1.00 97.38 100 ALA A N 1
ATOM 834 C CA . ALA A 1 100 ? -1.588 2.416 -12.756 1.00 97.38 100 ALA A CA 1
ATOM 835 C C . ALA A 1 100 ? -0.801 2.331 -14.074 1.00 97.38 100 ALA A C 1
ATOM 837 O O . ALA A 1 100 ? 0.222 3.007 -14.208 1.00 97.38 100 ALA A O 1
ATOM 838 N N . ILE A 1 101 ? -1.248 1.517 -15.038 1.00 97.00 101 ILE A N 1
ATOM 839 C CA . ILE A 1 101 ? -0.667 1.464 -16.385 1.00 97.00 101 ILE A CA 1
ATOM 840 C C . ILE A 1 101 ? -0.924 2.778 -17.125 1.00 97.00 101 ILE A C 1
ATOM 842 O O . ILE A 1 101 ? 0.015 3.296 -17.725 1.00 97.00 101 ILE A O 1
ATOM 846 N N . GLU A 1 102 ? -2.133 3.341 -17.051 1.00 96.69 102 GLU A N 1
ATOM 847 C CA . GLU A 1 102 ? -2.453 4.626 -17.696 1.00 96.69 102 GLU A CA 1
ATOM 848 C C . GLU A 1 102 ? -1.562 5.769 -17.195 1.00 96.69 102 GLU A C 1
ATOM 850 O O . GLU A 1 102 ? -1.169 6.635 -17.970 1.00 96.69 102 GLU A O 1
ATOM 855 N N . VAL A 1 103 ? -1.189 5.745 -15.913 1.00 96.75 103 VAL A N 1
ATOM 856 C CA . VAL A 1 103 ? -0.270 6.731 -15.321 1.00 96.75 103 VAL A CA 1
ATOM 857 C C . VAL A 1 103 ? 1.201 6.455 -15.675 1.00 96.75 103 VAL A C 1
ATOM 859 O O . VAL A 1 103 ? 2.030 7.366 -15.644 1.00 96.75 103 VAL A O 1
ATOM 862 N N . ALA A 1 104 ? 1.560 5.201 -15.954 1.00 94.75 104 ALA A N 1
ATOM 863 C CA . ALA A 1 104 ? 2.946 4.773 -16.153 1.00 94.75 104 ALA A CA 1
ATOM 864 C C . ALA A 1 104 ? 3.440 4.840 -17.612 1.00 94.75 104 ALA A C 1
ATOM 866 O O . ALA A 1 104 ? 4.651 4.697 -17.826 1.00 94.75 104 ALA A O 1
ATOM 867 N N . ILE A 1 105 ? 2.534 5.007 -18.583 1.00 90.31 105 ILE A N 1
ATOM 868 C CA . ILE A 1 105 ? 2.814 5.164 -20.025 1.00 90.31 105 ILE A CA 1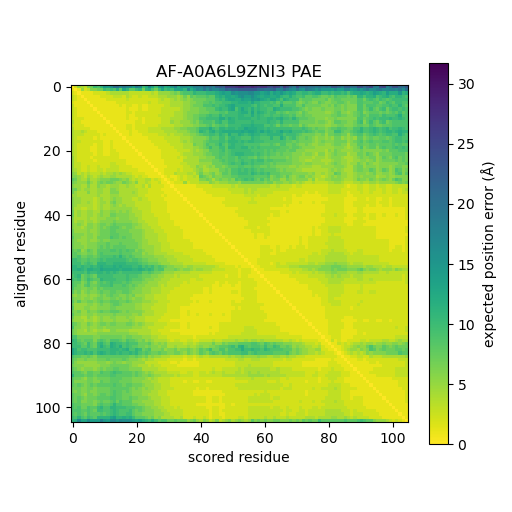
ATOM 869 C C . ILE A 1 105 ? 3.001 6.644 -20.368 1.00 90.31 105 ILE A C 1
ATOM 871 O O . ILE A 1 105 ? 3.975 6.937 -21.101 1.00 90.31 105 ILE A O 1
#

Mean predicted aligned error: 4.38 Å

pLDDT: mean 95.33, std 4.56, range [65.12, 98.69]

Foldseek 3Di:
DVVLVVVLVVCVVVVVVVVNVVSVVVVVVVVLVVLVVLLLVLLLQLLLLVVCCVVVVDHDPVNVVSNVVSVVSNVVSQQDPVNPGGSADPVRVVVSNVVSNVVND